Protein AF-A0A2E2L6F8-F1 (afdb_monomer)

Foldseek 3Di:
DQWFAAADPPDDADPVLVVVLCVVAVPDDLVVLVVVVSVVLVPDDDDVSTGRDVSVVSSVSSVVVSVPPDPPDDDDDPPVVCVVVVVVVVVVPPDDDDDDDDD

Radius of gyration: 17.61 Å; Cα contacts (8 Å, |Δi|>4): 54; chains: 1; bounding box: 45×36×60 Å

Sequence (103 aa):
PARGTRLPDNWQPDRHVIDAMREEAPHIDLRREHRRFTDHWKAATGRTATKRDWNAAWRNWIRTAADRAPATNSHQPPSKLRQAAERAARARTAETNPQQELT

pLDDT: mean 70.87, std 22.15, range [29.28, 93.25]

Nearest PDB structures (foldseek):
  8fn4-assembly1_2  TM=2.766E-01  e=7.812E+00  Trypanosoma brucei

Structure (mmCIF, N/CA/C/O backbone):
data_AF-A0A2E2L6F8-F1
#
_entry.id   AF-A0A2E2L6F8-F1
#
loop_
_atom_site.group_PDB
_atom_site.id
_atom_site.type_symbol
_atom_site.label_atom_id
_atom_site.label_alt_id
_atom_site.label_comp_id
_atom_site.label_asym_id
_atom_site.label_entity_id
_atom_site.label_seq_id
_atom_site.pdbx_PDB_ins_code
_atom_site.Cartn_x
_atom_site.Cartn_y
_atom_site.Cartn_z
_atom_site.occupancy
_atom_site.B_iso_or_equiv
_atom_site.auth_seq_id
_atom_site.auth_comp_id
_atom_site.auth_asym_id
_atom_site.auth_atom_id
_atom_site.pdbx_PDB_model_num
ATOM 1 N N . PRO A 1 1 ? -21.478 9.768 4.304 1.00 50.12 1 PRO A N 1
A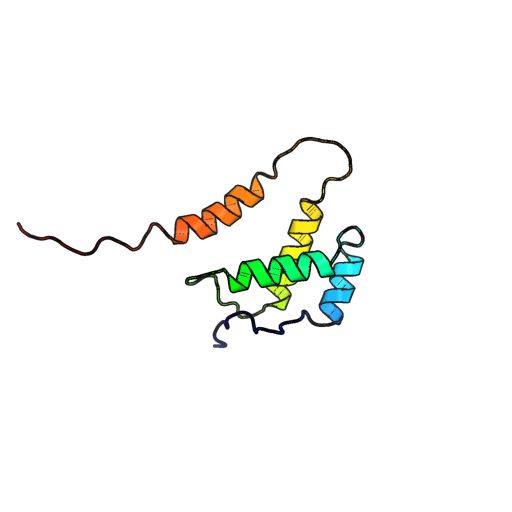TOM 2 C CA . PRO A 1 1 ? -20.007 9.725 4.084 1.00 50.12 1 PRO A CA 1
ATOM 3 C C . PRO A 1 1 ? -19.498 8.288 4.268 1.00 50.12 1 PRO A C 1
ATOM 5 O O . PRO A 1 1 ? -19.754 7.700 5.315 1.00 50.12 1 PRO A O 1
ATOM 8 N N . ALA A 1 2 ? -18.838 7.697 3.264 1.00 65.12 2 ALA A N 1
ATOM 9 C CA . ALA A 1 2 ? -18.326 6.329 3.380 1.00 65.12 2 ALA A CA 1
ATOM 10 C C . ALA A 1 2 ? -17.213 6.266 4.443 1.00 65.12 2 ALA A C 1
ATOM 12 O O . ALA A 1 2 ? -16.210 6.981 4.346 1.00 65.12 2 ALA A O 1
ATOM 13 N N . ARG A 1 3 ? -17.429 5.454 5.485 1.00 75.56 3 ARG A N 1
ATOM 14 C CA . ARG A 1 3 ? -16.469 5.235 6.574 1.00 75.56 3 ARG A CA 1
ATOM 15 C C . ARG A 1 3 ? -15.277 4.435 6.047 1.00 75.56 3 ARG A C 1
ATOM 17 O O . ARG A 1 3 ? -15.442 3.561 5.202 1.00 75.5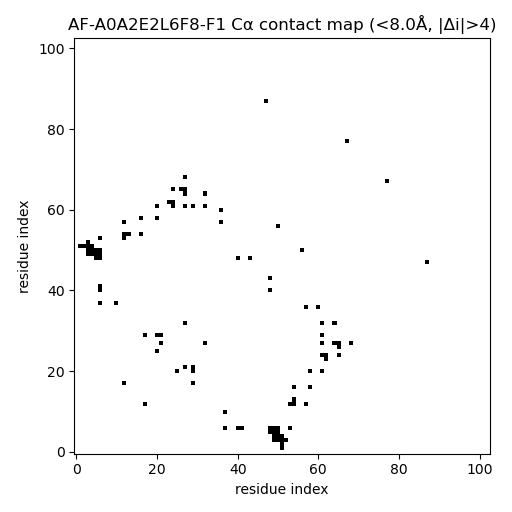6 3 ARG A O 1
ATOM 24 N N . GLY A 1 4 ? -14.078 4.745 6.535 1.00 81.56 4 GLY A N 1
ATOM 25 C CA . GLY A 1 4 ? -12.906 3.918 6.258 1.00 81.56 4 GLY A CA 1
ATOM 26 C C . GLY A 1 4 ? -13.053 2.552 6.924 1.00 81.56 4 GLY A C 1
ATOM 27 O O . GLY A 1 4 ? -13.539 2.466 8.051 1.00 81.56 4 GLY A O 1
ATOM 28 N N . THR A 1 5 ? -12.619 1.499 6.245 1.00 85.62 5 THR A N 1
ATOM 29 C CA . THR A 1 5 ? -12.633 0.123 6.751 1.00 85.62 5 THR A CA 1
ATOM 30 C C . THR A 1 5 ? -11.212 -0.353 7.010 1.00 85.62 5 THR A C 1
ATOM 32 O O . THR A 1 5 ? -10.259 0.174 6.430 1.00 85.62 5 THR A O 1
ATOM 35 N N . ARG A 1 6 ? -11.047 -1.338 7.902 1.00 87.94 6 ARG A N 1
ATOM 36 C CA . ARG A 1 6 ? -9.790 -2.096 7.982 1.00 87.94 6 ARG A CA 1
ATOM 37 C C . ARG A 1 6 ? -9.596 -2.918 6.712 1.00 87.94 6 ARG A C 1
ATOM 39 O O . ARG A 1 6 ? -10.551 -3.132 5.967 1.00 87.94 6 ARG A O 1
ATOM 46 N N . LEU A 1 7 ? -8.363 -3.357 6.481 1.00 86.19 7 LEU A N 1
ATOM 47 C CA . LEU A 1 7 ? -8.047 -4.221 5.355 1.00 86.19 7 LEU A CA 1
ATOM 48 C C . LEU A 1 7 ? -8.760 -5.574 5.547 1.00 86.19 7 LEU A C 1
ATOM 50 O O . LEU A 1 7 ? -8.540 -6.209 6.579 1.00 86.19 7 LEU A O 1
ATOM 54 N N . PRO A 1 8 ? -9.608 -6.015 4.601 1.00 85.81 8 PRO A N 1
ATOM 55 C CA . PRO A 1 8 ? -10.200 -7.352 4.645 1.00 85.81 8 PRO A CA 1
ATOM 56 C C . PRO A 1 8 ? -9.135 -8.459 4.606 1.00 85.81 8 PRO A C 1
ATOM 58 O O . PRO A 1 8 ? -8.117 -8.310 3.930 1.00 85.81 8 PRO A O 1
ATOM 61 N N . ASP A 1 9 ? -9.386 -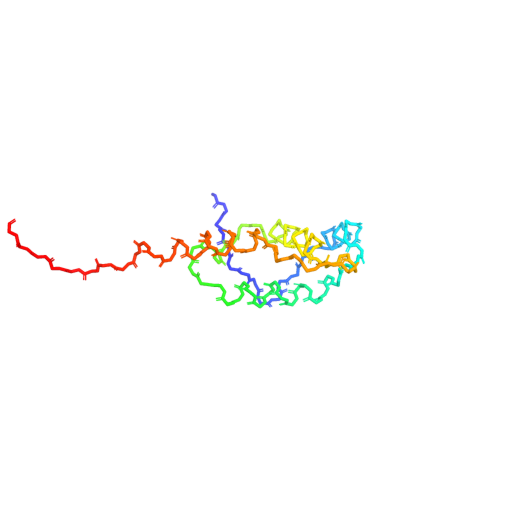9.599 5.259 1.00 80.69 9 ASP A N 1
ATOM 62 C CA . ASP A 1 9 ? -8.414 -10.703 5.361 1.00 80.69 9 ASP A CA 1
ATOM 63 C C . ASP A 1 9 ? -7.928 -11.247 4.013 1.00 80.69 9 ASP A C 1
ATOM 65 O O . ASP A 1 9 ? -6.760 -11.621 3.894 1.00 80.69 9 ASP A O 1
ATOM 69 N N . ASN A 1 10 ? -8.807 -11.218 3.008 1.00 87.19 10 ASN A N 1
ATOM 70 C CA . ASN A 1 10 ? -8.572 -11.694 1.643 1.00 87.19 10 ASN A CA 1
ATOM 71 C C . ASN A 1 10 ? -8.575 -10.549 0.624 1.00 87.19 10 ASN A C 1
ATOM 73 O O . ASN A 1 10 ? -8.966 -10.730 -0.532 1.00 87.19 10 ASN A O 1
ATOM 77 N N . TRP A 1 11 ? -8.203 -9.344 1.061 1.00 88.62 11 TRP A N 1
ATOM 78 C CA . TRP A 1 11 ? -8.198 -8.190 0.178 1.00 88.62 11 TRP A CA 1
ATOM 79 C C . TRP A 1 11 ? -7.192 -8.359 -0.960 1.00 88.62 11 TRP A C 1
ATOM 81 O O . TRP A 1 11 ? -6.013 -8.660 -0.750 1.00 88.62 11 TRP A O 1
ATOM 91 N N . GLN A 1 12 ? -7.666 -8.103 -2.173 1.00 89.19 12 GLN A N 1
ATOM 92 C CA . GLN A 1 12 ? -6.855 -8.059 -3.377 1.00 89.19 12 GLN A CA 1
ATOM 93 C C . GLN A 1 12 ? -7.115 -6.734 -4.095 1.00 89.19 12 GLN A C 1
ATOM 95 O O . GLN A 1 12 ? -8.265 -6.287 -4.127 1.00 89.19 12 GLN A O 1
ATOM 100 N N . PRO A 1 13 ? -6.073 -6.102 -4.658 1.00 87.94 13 PRO A N 1
ATOM 101 C CA . PRO A 1 13 ? -6.271 -4.975 -5.551 1.00 87.94 13 PRO A CA 1
ATOM 102 C C . PRO A 1 13 ? -7.054 -5.425 -6.782 1.00 87.94 13 PRO A C 1
ATOM 104 O O . PRO A 1 13 ? -6.901 -6.557 -7.249 1.00 87.94 13 PRO A O 1
ATOM 107 N N . ASP A 1 14 ? -7.873 -4.529 -7.323 1.00 92.25 14 ASP A N 1
ATOM 108 C CA . ASP A 1 14 ? -8.623 -4.838 -8.535 1.00 92.25 14 ASP A CA 1
ATOM 109 C C . ASP A 1 14 ? -7.686 -5.155 -9.701 1.00 92.25 14 ASP A C 1
ATOM 111 O O . ASP A 1 14 ? -6.587 -4.606 -9.816 1.00 92.25 14 ASP A O 1
ATOM 115 N N . ARG A 1 15 ? -8.157 -5.998 -10.624 1.00 91.00 15 ARG A N 1
ATOM 116 C CA . ARG A 1 15 ? -7.361 -6.438 -11.775 1.00 91.00 15 ARG A CA 1
ATOM 117 C C . ARG A 1 15 ? -6.795 -5.266 -12.583 1.00 91.00 15 ARG A C 1
ATOM 119 O O . ARG A 1 15 ? -5.602 -5.243 -12.845 1.00 91.00 15 ARG A O 1
ATOM 126 N N . HIS A 1 16 ? -7.611 -4.247 -12.857 1.00 93.25 16 HIS A N 1
ATOM 127 C CA . HIS A 1 16 ? -7.173 -3.040 -13.568 1.00 93.25 16 HIS A CA 1
ATOM 128 C C . HIS A 1 16 ? -6.077 -2.259 -12.820 1.00 93.25 16 HIS A C 1
ATOM 130 O O . HIS A 1 16 ? -5.227 -1.633 -13.442 1.00 93.25 16 HIS A O 1
ATOM 136 N N . VAL A 1 17 ? -6.073 -2.300 -11.483 1.00 92.06 17 VAL A N 1
ATOM 137 C CA . VAL A 1 17 ? -5.027 -1.672 -10.667 1.00 92.06 17 VAL A CA 1
ATOM 138 C C . VAL A 1 17 ? -3.740 -2.481 -10.746 1.00 92.06 17 VAL A C 1
ATOM 140 O O . VAL A 1 17 ? -2.665 -1.898 -10.822 1.00 92.06 17 VAL A O 1
ATOM 143 N N . ILE A 1 18 ? -3.838 -3.811 -10.721 1.00 91.06 18 ILE A N 1
ATOM 144 C CA . ILE A 1 18 ? -2.682 -4.699 -10.878 1.00 91.06 18 ILE A CA 1
ATOM 145 C C . ILE A 1 18 ? -2.039 -4.490 -12.248 1.00 91.06 18 ILE A C 1
ATOM 147 O O . ILE A 1 18 ? -0.827 -4.301 -12.298 1.00 91.06 18 ILE A O 1
ATOM 151 N N . ASP A 1 19 ? -2.832 -4.495 -13.323 1.00 93.06 19 ASP A N 1
ATOM 152 C CA . ASP A 1 19 ? -2.348 -4.255 -14.687 1.00 93.06 19 ASP A CA 1
ATOM 153 C C . ASP A 1 19 ? -1.655 -2.888 -14.789 1.00 93.06 19 ASP A C 1
ATOM 155 O O . ASP A 1 19 ? -0.473 -2.837 -15.122 1.00 93.06 19 ASP A O 1
ATOM 159 N N . ALA A 1 20 ? -2.304 -1.811 -14.330 1.00 93.06 20 ALA A N 1
ATOM 160 C CA . ALA A 1 20 ? -1.702 -0.476 -14.339 1.00 93.06 20 ALA A CA 1
ATOM 161 C C . ALA A 1 20 ? -0.387 -0.402 -13.537 1.00 93.06 20 ALA A C 1
ATOM 163 O O . ALA A 1 20 ? 0.578 0.224 -13.963 1.00 93.06 20 ALA A O 1
ATOM 164 N N . MET A 1 21 ? -0.312 -1.050 -12.368 1.00 91.38 21 MET A N 1
ATOM 165 C CA . MET A 1 21 ? 0.920 -1.081 -11.567 1.00 91.38 21 MET A CA 1
ATOM 166 C C . MET A 1 21 ? 2.020 -1.931 -12.201 1.00 91.38 21 MET A C 1
ATOM 168 O O . MET A 1 21 ? 3.197 -1.668 -11.970 1.00 91.38 21 MET A O 1
ATOM 172 N N . ARG A 1 22 ? 1.655 -2.943 -12.989 1.00 91.19 22 ARG A N 1
ATOM 173 C CA . ARG A 1 22 ? 2.609 -3.772 -13.725 1.00 91.19 22 ARG A CA 1
ATOM 174 C C . ARG A 1 22 ? 3.206 -3.016 -14.907 1.00 91.19 22 ARG A C 1
ATOM 176 O O . ARG A 1 22 ? 4.384 -3.202 -15.191 1.00 91.19 22 ARG A O 1
ATOM 183 N N . GLU A 1 23 ? 2.412 -2.166 -15.552 1.00 91.44 23 GLU A N 1
ATOM 184 C CA . GLU A 1 23 ? 2.869 -1.245 -16.595 1.00 91.44 23 GLU A CA 1
ATOM 185 C C . GLU A 1 23 ? 3.737 -0.116 -16.017 1.00 91.44 23 GLU A C 1
ATOM 187 O O . GLU A 1 23 ? 4.798 0.178 -16.560 1.00 91.44 23 GLU A O 1
ATOM 192 N N . GLU A 1 24 ? 3.333 0.482 -14.889 1.00 89.06 24 GLU A N 1
ATOM 193 C CA . GLU A 1 24 ? 4.086 1.566 -14.236 1.00 89.06 24 GLU A CA 1
ATOM 194 C C . GLU A 1 24 ? 5.401 1.084 -13.587 1.00 89.06 24 GLU A C 1
ATOM 196 O O . GLU A 1 24 ? 6.383 1.826 -13.557 1.00 89.06 24 GLU A O 1
ATOM 201 N N . ALA A 1 25 ? 5.430 -0.131 -13.028 1.00 87.06 25 ALA A N 1
ATOM 202 C CA . ALA A 1 25 ? 6.561 -0.657 -12.257 1.00 87.06 25 ALA A CA 1
ATOM 203 C C . ALA A 1 25 ? 6.881 -2.127 -12.607 1.00 87.06 25 ALA A C 1
ATOM 205 O O . ALA A 1 25 ? 6.757 -3.012 -11.752 1.00 87.06 25 ALA A O 1
ATOM 206 N N . PRO A 1 26 ? 7.333 -2.415 -13.843 1.00 88.25 26 PRO A N 1
ATOM 207 C CA . PRO A 1 26 ? 7.599 -3.782 -14.302 1.00 88.25 26 PRO A CA 1
ATOM 208 C C . PRO A 1 26 ? 8.770 -4.460 -13.573 1.00 88.25 26 PRO A C 1
ATOM 210 O O . PRO A 1 26 ? 8.873 -5.685 -13.562 1.00 88.25 26 PRO A O 1
ATOM 213 N N . HIS A 1 27 ? 9.653 -3.678 -12.948 1.00 84.88 27 HIS A N 1
ATOM 214 C CA . HIS A 1 27 ? 10.813 -4.149 -12.187 1.00 84.88 27 HIS A CA 1
ATOM 215 C C . HIS A 1 27 ? 10.485 -4.584 -10.752 1.00 84.88 27 HIS A C 1
ATOM 217 O O . HIS A 1 27 ? 11.368 -5.075 -10.049 1.00 84.88 27 HIS A O 1
ATOM 223 N N . ILE A 1 28 ? 9.241 -4.407 -10.296 1.00 84.38 28 ILE A N 1
ATOM 224 C CA . ILE A 1 28 ? 8.818 -4.739 -8.933 1.00 84.38 28 ILE A CA 1
ATOM 225 C C . ILE A 1 28 ? 7.941 -5.987 -8.934 1.00 84.38 28 ILE A C 1
ATOM 227 O O . ILE A 1 28 ? 6.966 -6.098 -9.674 1.00 84.38 28 ILE A O 1
ATOM 231 N N . ASP A 1 29 ? 8.236 -6.918 -8.028 1.00 89.81 29 ASP A N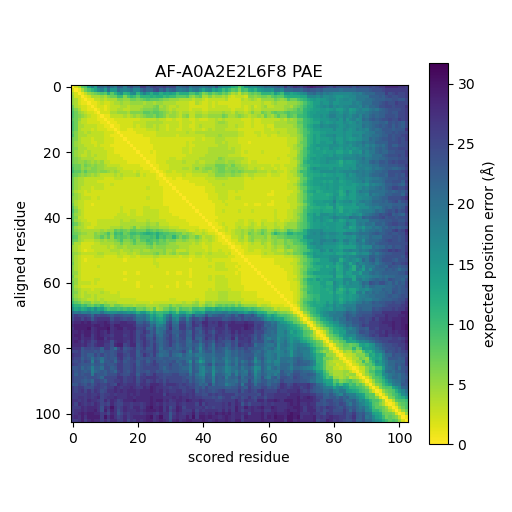 1
ATOM 232 C CA . ASP A 1 29 ? 7.366 -8.065 -7.785 1.00 89.81 29 ASP A CA 1
ATOM 233 C C . ASP A 1 29 ? 6.112 -7.634 -7.006 1.00 89.81 29 ASP A C 1
ATOM 235 O O . ASP A 1 29 ? 6.100 -7.577 -5.770 1.00 89.81 29 ASP A O 1
ATOM 239 N N . LEU A 1 30 ? 5.031 -7.365 -7.745 1.00 89.25 30 LEU A N 1
ATOM 240 C CA . LEU A 1 30 ? 3.731 -6.981 -7.189 1.00 89.25 30 LEU A CA 1
ATOM 241 C C . LEU A 1 30 ? 3.174 -8.011 -6.197 1.00 89.25 30 LEU A C 1
ATOM 243 O O . LEU A 1 30 ? 2.493 -7.625 -5.248 1.00 89.25 30 LEU A O 1
ATOM 247 N N . ARG A 1 31 ? 3.454 -9.314 -6.364 1.00 90.38 31 ARG A N 1
ATOM 248 C CA . ARG A 1 31 ? 2.937 -10.353 -5.454 1.00 90.38 31 ARG A CA 1
ATOM 249 C C . ARG A 1 31 ? 3.661 -10.306 -4.120 1.00 90.38 31 ARG A C 1
ATOM 251 O O . ARG A 1 31 ? 3.030 -10.379 -3.064 1.00 90.38 31 ARG A O 1
ATOM 258 N N . ARG A 1 32 ? 4.987 -10.173 -4.155 1.00 90.38 32 ARG A N 1
ATOM 259 C CA . ARG A 1 32 ? 5.795 -9.999 -2.943 1.00 90.38 32 ARG A CA 1
ATOM 260 C C . ARG A 1 32 ? 5.400 -8.731 -2.201 1.00 90.38 32 ARG A C 1
ATOM 262 O O . ARG A 1 32 ? 5.278 -8.735 -0.976 1.00 90.38 32 ARG A O 1
ATOM 269 N N . GLU A 1 33 ? 5.166 -7.668 -2.949 1.00 88.69 33 GLU A N 1
ATOM 270 C CA . GLU A 1 33 ? 4.820 -6.378 -2.386 1.00 88.69 33 GLU A CA 1
ATOM 271 C C . GLU A 1 33 ? 3.383 -6.360 -1.832 1.00 88.69 33 GLU A C 1
ATOM 273 O O . GLU A 1 33 ? 3.128 -5.729 -0.808 1.00 88.69 33 GLU A O 1
ATOM 278 N N . HIS A 1 34 ? 2.474 -7.166 -2.396 1.00 90.56 34 HIS A N 1
ATOM 279 C CA . HIS A 1 34 ? 1.108 -7.354 -1.890 1.00 90.56 34 HIS A CA 1
ATOM 280 C C . HIS A 1 34 ? 1.099 -8.059 -0.535 1.00 90.56 34 HIS A C 1
ATOM 282 O O . HIS A 1 34 ? 0.383 -7.637 0.377 1.00 90.56 34 HIS A O 1
ATOM 288 N N . ARG A 1 35 ? 1.959 -9.069 -0.356 1.00 89.81 35 ARG A N 1
ATOM 289 C CA . ARG A 1 35 ? 2.148 -9.731 0.945 1.00 89.81 35 ARG A CA 1
ATOM 290 C C . ARG A 1 35 ? 2.628 -8.746 2.008 1.00 89.81 35 ARG A C 1
ATOM 292 O O . ARG A 1 35 ? 2.046 -8.690 3.085 1.00 89.81 35 ARG A O 1
ATOM 299 N N . ARG A 1 36 ? 3.639 -7.933 1.685 1.00 86.56 36 ARG A N 1
ATOM 300 C CA . ARG A 1 36 ? 4.180 -6.900 2.589 1.00 86.56 36 ARG A CA 1
ATOM 301 C C . ARG A 1 36 ? 3.151 -5.835 2.940 1.00 86.56 36 ARG A C 1
ATOM 303 O O . ARG A 1 36 ? 3.051 -5.439 4.095 1.00 86.56 36 ARG A O 1
ATOM 310 N N . PHE A 1 37 ? 2.377 -5.391 1.955 1.00 88.31 37 PHE A N 1
ATOM 311 C CA . PHE A 1 37 ? 1.293 -4.443 2.170 1.00 88.31 37 PHE A CA 1
ATOM 312 C C . PHE A 1 37 ? 0.231 -5.018 3.108 1.00 88.31 37 PHE A C 1
ATOM 314 O O . PHE A 1 37 ? -0.164 -4.358 4.068 1.00 88.31 37 PHE A O 1
ATOM 321 N N . THR A 1 38 ? -0.198 -6.256 2.862 1.00 88.88 38 THR A N 1
ATOM 322 C CA . THR A 1 38 ? -1.205 -6.932 3.686 1.00 88.88 38 THR A CA 1
ATOM 323 C C . THR A 1 38 ? -0.722 -7.090 5.125 1.00 88.88 38 THR A C 1
ATOM 325 O O . THR A 1 38 ? -1.443 -6.720 6.046 1.00 88.88 38 THR A O 1
ATOM 328 N N . ASP A 1 39 ? 0.509 -7.562 5.319 1.00 86.69 39 ASP A N 1
ATOM 329 C CA . ASP A 1 39 ? 1.129 -7.712 6.638 1.00 86.69 39 ASP A CA 1
ATOM 330 C C . ASP A 1 39 ? 1.214 -6.374 7.393 1.00 86.69 39 ASP A C 1
ATOM 332 O O . ASP A 1 39 ? 0.692 -6.243 8.502 1.00 86.69 39 ASP A O 1
ATOM 336 N N . HIS A 1 40 ? 1.739 -5.333 6.736 1.00 83.75 40 HIS A N 1
ATOM 337 C CA . HIS A 1 40 ? 1.854 -3.991 7.307 1.00 83.75 40 HIS A CA 1
ATOM 338 C C . HIS A 1 40 ? 0.503 -3.445 7.789 1.00 83.75 40 HIS A C 1
ATOM 340 O O . HIS A 1 40 ? 0.406 -2.888 8.882 1.00 83.75 40 HIS A O 1
ATOM 346 N N . TRP A 1 41 ? -0.556 -3.587 6.987 1.00 86.44 41 TRP A N 1
ATOM 347 C CA . TRP A 1 41 ? -1.873 -3.053 7.343 1.00 86.44 41 TRP A CA 1
ATOM 348 C C . TRP A 1 41 ? -2.663 -3.941 8.305 1.00 86.44 41 TRP A C 1
ATOM 350 O O . TRP A 1 41 ? -3.485 -3.402 9.046 1.00 86.44 41 TRP A O 1
ATOM 360 N N . LYS A 1 42 ? -2.391 -5.251 8.357 1.00 85.62 42 LYS A N 1
ATOM 361 C CA . LYS A 1 42 ? -2.907 -6.133 9.416 1.00 85.62 42 LYS A CA 1
ATOM 362 C C . LYS A 1 42 ? -2.266 -5.810 10.768 1.00 85.62 42 LYS A C 1
ATOM 364 O O . LYS A 1 42 ? -2.970 -5.765 11.772 1.00 85.62 42 LYS A O 1
ATOM 369 N N . ALA A 1 43 ? -0.968 -5.505 10.788 1.00 81.56 43 ALA A N 1
ATOM 370 C CA . ALA A 1 43 ? -0.254 -5.072 11.991 1.00 81.56 43 ALA A CA 1
ATOM 371 C C . ALA A 1 43 ? -0.542 -3.605 12.382 1.00 81.56 43 ALA A C 1
ATOM 373 O O . ALA A 1 43 ? -0.272 -3.187 13.512 1.00 81.56 43 ALA A O 1
ATOM 374 N N . ALA A 1 44 ? -1.085 -2.794 11.468 1.00 81.31 44 ALA A N 1
ATOM 375 C CA . ALA A 1 44 ? -1.367 -1.388 11.723 1.00 81.31 44 ALA A CA 1
ATOM 376 C C . ALA A 1 44 ? -2.508 -1.205 12.739 1.00 81.31 44 ALA A C 1
ATOM 378 O O . ALA A 1 44 ? -3.637 -1.665 12.565 1.00 81.31 44 ALA A O 1
ATOM 379 N N . THR A 1 45 ? -2.238 -0.417 13.777 1.00 79.12 45 THR A N 1
ATOM 380 C CA . THR A 1 45 ? -3.210 -0.040 14.811 1.00 79.12 45 THR A CA 1
ATOM 381 C C . THR A 1 45 ? -3.418 1.475 14.854 1.00 79.12 45 THR A C 1
ATOM 383 O O . THR A 1 45 ? -2.550 2.253 14.441 1.00 79.12 45 THR A O 1
ATOM 386 N N . GLY A 1 46 ? -4.584 1.900 15.351 1.00 79.94 46 GLY A N 1
ATOM 387 C CA . GLY A 1 46 ? -4.966 3.310 15.475 1.00 79.94 46 GLY A CA 1
ATOM 388 C C . GLY A 1 46 ? -5.694 3.888 14.255 1.00 79.94 46 GLY A C 1
ATOM 389 O O . GLY A 1 46 ? -6.166 3.166 13.375 1.00 79.94 46 GLY A O 1
ATOM 390 N N . ARG A 1 47 ? -5.793 5.222 14.214 1.00 74.81 47 ARG A N 1
ATOM 391 C CA . ARG A 1 47 ? -6.617 5.993 13.259 1.00 74.81 47 ARG A CA 1
ATOM 392 C C . ARG A 1 47 ? -6.194 5.845 11.792 1.00 74.81 47 ARG A C 1
ATOM 394 O O . ARG A 1 47 ? -6.990 6.078 10.889 1.00 74.81 47 ARG A O 1
ATOM 401 N N . THR A 1 48 ? -4.946 5.457 11.535 1.00 75.69 48 THR A N 1
ATOM 402 C CA . THR A 1 48 ? -4.398 5.304 10.178 1.00 75.69 48 THR A CA 1
ATOM 403 C C . THR A 1 48 ? -4.693 3.945 9.550 1.00 75.69 48 THR A C 1
ATOM 405 O O . THR A 1 48 ? -4.578 3.826 8.331 1.00 75.69 48 THR A O 1
ATOM 408 N N . ALA A 1 49 ? -5.092 2.956 10.354 1.00 82.12 49 ALA A N 1
ATOM 409 C CA . ALA A 1 49 ? -5.275 1.564 9.949 1.00 82.12 49 ALA A CA 1
ATOM 410 C C . ALA A 1 49 ? -6.616 1.279 9.249 1.00 82.12 49 ALA A C 1
ATOM 412 O O . ALA A 1 49 ? -6.884 0.151 8.838 1.00 82.12 49 ALA A O 1
ATOM 413 N N . THR A 1 50 ? -7.456 2.302 9.100 1.00 86.50 50 THR A N 1
ATOM 414 C CA . THR A 1 50 ? -8.657 2.254 8.268 1.00 86.50 50 THR A CA 1
ATOM 415 C C . THR A 1 50 ? -8.485 3.143 7.045 1.00 86.50 50 THR A C 1
ATOM 417 O O . THR A 1 50 ? -8.088 4.305 7.177 1.00 86.50 50 THR A O 1
ATOM 420 N N . LYS A 1 51 ? -8.828 2.636 5.861 1.00 83.81 51 LYS A N 1
ATOM 421 C CA . LYS A 1 51 ? -8.816 3.394 4.604 1.00 83.81 51 LYS A CA 1
ATOM 422 C C . LYS A 1 51 ? -10.178 3.311 3.935 1.00 83.81 51 LYS A C 1
ATOM 424 O O . LYS A 1 51 ? -10.901 2.336 4.088 1.00 83.81 51 LYS A O 1
ATOM 429 N N . ARG A 1 52 ? -10.539 4.371 3.212 1.00 87.94 52 ARG A N 1
ATOM 430 C CA . ARG A 1 52 ? -11.756 4.397 2.386 1.00 87.94 52 ARG A CA 1
ATOM 431 C C . ARG A 1 52 ? -11.533 3.729 1.031 1.00 87.94 52 ARG A C 1
ATOM 433 O O . ARG A 1 52 ? -12.450 3.134 0.490 1.00 87.94 52 ARG A O 1
ATOM 440 N N . ASP A 1 53 ? -10.317 3.850 0.506 1.00 87.31 53 ASP A N 1
ATOM 441 C CA . ASP A 1 53 ? -9.912 3.302 -0.782 1.00 87.31 53 ASP A CA 1
ATOM 442 C C . ASP A 1 53 ? -8.565 2.588 -0.616 1.00 87.31 53 ASP A C 1
ATOM 444 O O . 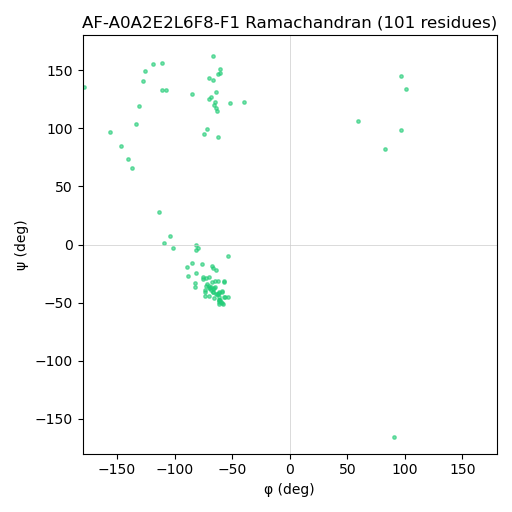ASP A 1 53 ? -7.507 3.213 -0.475 1.00 87.31 53 ASP A O 1
ATOM 448 N N . TRP A 1 54 ? -8.630 1.259 -0.576 1.00 88.00 54 TRP A N 1
ATOM 449 C CA . TRP A 1 54 ? -7.458 0.398 -0.464 1.00 88.00 54 TRP A CA 1
ATOM 450 C C . TRP A 1 54 ? -6.682 0.294 -1.788 1.00 88.00 54 TRP A C 1
ATOM 452 O O . TRP A 1 54 ? -5.457 0.184 -1.757 1.00 88.00 54 TRP A O 1
ATOM 462 N N . ASN A 1 55 ? -7.346 0.453 -2.940 1.00 90.38 55 ASN A N 1
ATOM 463 C CA . ASN A 1 55 ? -6.701 0.481 -4.257 1.00 90.38 55 ASN A CA 1
ATOM 464 C C . ASN A 1 55 ? -5.811 1.721 -4.423 1.00 90.38 55 ASN A C 1
ATOM 466 O O . ASN A 1 55 ? -4.698 1.637 -4.941 1.00 90.38 55 ASN A O 1
ATOM 470 N N . ALA A 1 56 ? -6.262 2.889 -3.963 1.00 88.00 56 ALA A N 1
ATOM 471 C CA . ALA A 1 56 ? -5.455 4.107 -3.943 1.00 88.00 56 ALA A CA 1
ATOM 472 C C . ALA A 1 56 ? -4.231 3.966 -3.023 1.00 88.00 56 ALA A C 1
ATOM 474 O O . ALA A 1 56 ? -3.125 4.357 -3.403 1.00 88.00 56 ALA A O 1
ATOM 475 N N . ALA A 1 57 ? -4.410 3.363 -1.841 1.00 88.69 57 ALA A N 1
ATOM 476 C CA . ALA A 1 57 ? -3.307 3.082 -0.924 1.00 88.69 57 ALA A CA 1
ATOM 477 C C . ALA A 1 57 ? -2.275 2.127 -1.548 1.00 88.69 57 ALA A C 1
ATOM 479 O O . ALA A 1 57 ? -1.073 2.355 -1.412 1.00 88.69 57 ALA A O 1
ATOM 480 N N . TRP A 1 58 ? -2.739 1.107 -2.270 1.00 89.25 58 TRP A N 1
ATOM 481 C CA . TRP A 1 58 ? -1.894 0.151 -2.978 1.00 89.25 58 TRP A CA 1
ATOM 482 C C . TRP A 1 58 ? -1.104 0.778 -4.131 1.00 89.25 58 TRP A C 1
ATOM 484 O O . TRP A 1 58 ? 0.109 0.598 -4.199 1.00 89.25 58 TRP A O 1
ATOM 494 N N . ARG A 1 59 ? -1.735 1.600 -4.981 1.00 90.25 59 ARG A N 1
ATOM 495 C CA . ARG A 1 59 ? -1.021 2.322 -6.053 1.00 90.25 59 ARG A CA 1
ATOM 496 C C . ARG A 1 59 ? 0.107 3.192 -5.505 1.00 90.25 59 ARG A C 1
ATOM 498 O O . ARG A 1 59 ? 1.228 3.170 -6.003 1.00 90.25 59 ARG A O 1
ATOM 505 N N . ASN A 1 60 ? -0.172 3.937 -4.434 1.00 89.75 60 ASN A N 1
ATOM 506 C CA . ASN A 1 60 ? 0.846 4.75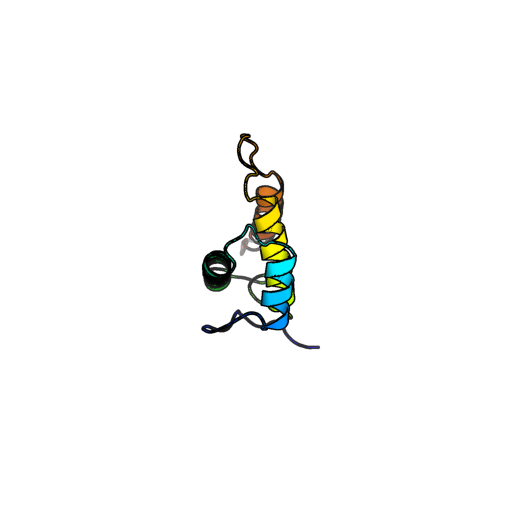8 -3.780 1.00 89.75 60 ASN A CA 1
ATOM 507 C C . ASN A 1 60 ? 1.969 3.909 -3.155 1.00 89.75 60 ASN A C 1
ATOM 509 O O . ASN A 1 60 ? 3.134 4.314 -3.179 1.00 89.75 60 ASN A O 1
ATOM 513 N N . TRP A 1 61 ? 1.628 2.739 -2.605 1.00 90.62 61 TRP A N 1
ATOM 514 C CA . TRP A 1 61 ? 2.602 1.789 -2.075 1.00 90.62 61 TRP A CA 1
ATOM 515 C C . TRP A 1 61 ? 3.552 1.299 -3.169 1.00 90.62 61 TRP A C 1
ATOM 517 O O . TRP A 1 61 ? 4.763 1.416 -2.998 1.00 90.62 61 TRP A O 1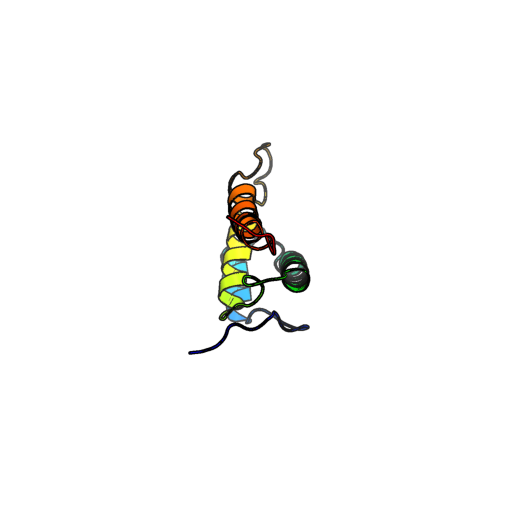
ATOM 527 N N . ILE A 1 62 ? 3.025 0.832 -4.306 1.00 89.94 62 ILE A N 1
ATOM 528 C CA . ILE A 1 62 ? 3.848 0.336 -5.416 1.00 89.94 62 ILE A CA 1
ATOM 529 C C . ILE A 1 62 ? 4.754 1.424 -5.984 1.00 89.94 62 ILE A C 1
ATOM 531 O O . ILE A 1 62 ? 5.944 1.177 -6.128 1.00 89.94 62 ILE A O 1
ATOM 535 N N . ARG A 1 63 ? 4.258 2.644 -6.213 1.00 88.25 63 ARG A N 1
ATOM 536 C CA . ARG A 1 63 ? 5.103 3.759 -6.690 1.00 88.25 63 ARG A CA 1
ATOM 537 C C . ARG A 1 63 ? 6.259 4.063 -5.742 1.00 88.25 63 ARG A C 1
ATOM 539 O O . ARG A 1 63 ? 7.382 4.290 -6.173 1.00 88.25 63 ARG A O 1
ATOM 546 N N . THR A 1 64 ? 5.996 4.011 -4.438 1.00 83.88 64 THR A N 1
ATOM 547 C CA . THR A 1 64 ? 7.033 4.204 -3.418 1.00 83.88 64 THR A CA 1
ATOM 548 C C . THR A 1 64 ? 8.008 3.023 -3.369 1.00 83.88 64 THR A C 1
ATOM 550 O O . THR A 1 64 ? 9.199 3.219 -3.150 1.00 83.88 64 THR A O 1
ATOM 553 N N . ALA A 1 65 ? 7.529 1.790 -3.549 1.00 84.88 65 ALA A N 1
ATOM 554 C CA . ALA A 1 65 ? 8.381 0.607 -3.624 1.00 84.88 65 ALA A CA 1
ATOM 555 C C . ALA A 1 65 ? 9.265 0.632 -4.882 1.00 84.88 65 ALA A C 1
ATOM 557 O O . ALA A 1 65 ? 10.443 0.298 -4.798 1.00 84.88 65 ALA A O 1
ATOM 558 N N . ALA A 1 66 ? 8.718 1.099 -6.006 1.00 86.44 66 ALA A N 1
ATOM 559 C CA . ALA A 1 66 ? 9.418 1.292 -7.268 1.00 86.44 66 ALA A CA 1
ATOM 560 C C . ALA A 1 66 ? 10.528 2.346 -7.173 1.00 86.44 66 ALA A C 1
ATOM 562 O O . ALA A 1 66 ? 11.622 2.092 -7.665 1.00 86.44 66 ALA A O 1
ATOM 563 N N . ASP A 1 67 ? 10.269 3.469 -6.492 1.00 83.19 67 ASP A N 1
ATOM 564 C CA . ASP A 1 67 ? 11.249 4.535 -6.204 1.00 83.19 67 ASP A CA 1
ATOM 565 C C . ASP A 1 67 ? 12.388 4.060 -5.284 1.00 83.19 67 ASP A C 1
ATOM 567 O O . ASP A 1 67 ? 13.522 4.516 -5.390 1.00 83.19 67 ASP A O 1
ATOM 571 N N . ARG A 1 68 ? 12.099 3.119 -4.374 1.00 72.88 68 ARG A N 1
ATOM 572 C CA . ARG A 1 68 ? 13.079 2.579 -3.415 1.00 72.88 68 ARG A CA 1
ATOM 573 C C . ARG A 1 68 ? 13.862 1.381 -3.921 1.00 72.88 68 ARG A C 1
ATOM 575 O O . ARG A 1 68 ? 14.871 1.041 -3.305 1.00 72.88 68 ARG A O 1
ATOM 582 N N . ALA A 1 69 ? 13.370 0.683 -4.941 1.00 67.44 69 ALA A N 1
ATOM 583 C CA . ALA A 1 69 ? 14.095 -0.440 -5.506 1.00 67.44 69 ALA A CA 1
ATOM 584 C C . ALA A 1 69 ? 15.396 0.108 -6.099 1.00 67.44 69 ALA A C 1
ATOM 586 O O . ALA A 1 69 ? 15.338 0.965 -6.981 1.00 67.44 69 ALA A O 1
ATOM 587 N N . PRO A 1 70 ? 16.564 -0.319 -5.593 1.00 57.28 70 PRO A N 1
ATOM 588 C CA . PRO A 1 70 ? 17.818 0.224 -6.069 1.00 57.28 70 PRO A CA 1
ATOM 589 C C . PRO A 1 70 ? 17.956 -0.142 -7.545 1.00 57.28 70 PRO A C 1
ATOM 591 O O . PRO A 1 70 ? 18.091 -1.320 -7.883 1.00 57.28 70 PRO A O 1
ATOM 594 N N . ALA A 1 71 ? 17.960 0.866 -8.423 1.00 55.00 71 ALA A N 1
ATOM 595 C CA . ALA A 1 71 ? 18.727 0.750 -9.652 1.00 55.00 71 ALA A CA 1
ATOM 596 C C . ALA A 1 71 ? 20.129 0.338 -9.201 1.00 55.00 71 ALA A C 1
ATOM 598 O O . ALA A 1 71 ? 20.702 0.956 -8.301 1.00 55.00 71 ALA A O 1
ATOM 599 N N . THR A 1 72 ? 20.595 -0.799 -9.698 1.00 48.75 72 THR A N 1
ATOM 600 C CA . THR A 1 72 ? 21.838 -1.439 -9.282 1.00 48.75 72 THR A CA 1
ATOM 601 C C . THR A 1 72 ? 22.932 -0.393 -9.052 1.00 48.75 72 THR A C 1
ATOM 603 O O . THR A 1 72 ? 23.269 0.345 -9.973 1.00 48.75 72 THR A O 1
ATOM 606 N N . ASN A 1 73 ? 23.483 -0.373 -7.834 1.00 45.66 73 ASN A N 1
ATOM 607 C CA . ASN A 1 73 ? 24.651 0.407 -7.417 1.00 45.66 73 ASN A CA 1
ATOM 608 C C . ASN A 1 73 ? 24.416 1.882 -7.016 1.00 45.66 73 ASN A C 1
ATOM 610 O O . ASN A 1 73 ? 24.728 2.790 -7.780 1.00 45.66 73 ASN A O 1
ATOM 614 N N . SER A 1 74 ? 23.982 2.127 -5.769 1.00 41.47 74 SER A N 1
ATOM 615 C CA . SER A 1 74 ? 24.586 3.120 -4.849 1.00 41.47 74 SER A CA 1
ATOM 616 C C . SER A 1 74 ? 23.873 3.144 -3.493 1.00 41.47 74 SER A C 1
ATOM 618 O O . SER A 1 74 ? 22.648 3.150 -3.403 1.00 41.47 74 SER A O 1
ATOM 620 N N . HIS A 1 75 ? 24.668 3.172 -2.426 1.00 43.44 75 HIS A N 1
ATOM 621 C CA . HIS A 1 75 ? 24.245 3.350 -1.041 1.00 43.44 75 HIS A CA 1
ATOM 622 C C . HIS A 1 75 ? 23.571 4.718 -0.834 1.00 43.44 75 HIS A C 1
ATOM 624 O O . HIS A 1 75 ? 24.245 5.692 -0.504 1.00 43.44 75 HIS A O 1
ATOM 630 N N . GLN A 1 76 ? 22.244 4.802 -0.950 1.00 44.25 76 GLN A N 1
ATOM 631 C CA . GLN A 1 76 ? 21.510 5.935 -0.387 1.00 44.25 76 GLN A CA 1
ATOM 632 C C . GLN A 1 76 ? 20.310 5.456 0.443 1.00 44.25 76 GLN A C 1
ATOM 634 O O . GLN A 1 76 ? 19.417 4.795 -0.090 1.00 44.25 76 GLN A O 1
ATOM 639 N N . PRO A 1 77 ? 20.249 5.761 1.753 1.00 37.97 77 PRO A N 1
ATOM 640 C CA . PRO A 1 77 ? 19.064 5.468 2.547 1.00 37.97 77 PRO A CA 1
ATOM 641 C C . PRO A 1 77 ? 17.927 6.405 2.102 1.00 37.97 77 PRO A C 1
ATOM 643 O O . PRO A 1 77 ? 18.114 7.626 2.124 1.00 37.97 77 PRO A O 1
ATOM 646 N N . PRO A 1 78 ? 16.737 5.905 1.711 1.00 42.78 78 PRO A N 1
ATOM 647 C CA . PRO A 1 78 ? 15.658 6.779 1.276 1.00 42.78 78 PRO A CA 1
ATOM 648 C C . PRO A 1 78 ? 15.076 7.529 2.482 1.00 42.78 78 PRO A C 1
ATOM 650 O O . PRO A 1 78 ? 14.213 7.042 3.219 1.00 42.78 78 PRO A O 1
ATOM 653 N N . SER A 1 79 ? 15.529 8.772 2.632 1.00 51.53 79 SER A N 1
ATOM 654 C CA . SER A 1 79 ? 15.145 9.795 3.617 1.00 51.53 79 SER A CA 1
ATOM 655 C C . SER A 1 79 ? 13.637 10.103 3.687 1.00 51.53 79 SER A C 1
ATOM 657 O O . SER A 1 79 ? 13.174 10.762 4.619 1.00 51.53 79 SER A O 1
ATOM 659 N N . LYS A 1 80 ? 12.831 9.591 2.749 1.00 44.12 80 LYS A N 1
ATOM 660 C CA . LYS A 1 80 ? 11.364 9.732 2.732 1.00 44.12 80 LYS A CA 1
ATOM 661 C C . LYS A 1 80 ? 10.626 8.634 3.512 1.00 44.12 80 LYS A C 1
ATOM 663 O O . LYS A 1 80 ? 9.532 8.887 4.015 1.00 44.12 80 LYS A O 1
ATOM 668 N N . LEU A 1 81 ? 11.204 7.431 3.656 1.00 44.06 81 LEU A N 1
ATOM 669 C CA . LEU A 1 81 ? 10.602 6.351 4.461 1.00 44.06 81 LEU A CA 1
ATOM 670 C C . LEU A 1 81 ? 10.612 6.707 5.951 1.00 44.06 81 LEU A C 1
ATOM 672 O O . LEU A 1 81 ? 9.624 6.459 6.640 1.00 44.06 81 LEU A O 1
ATOM 676 N N . ARG A 1 82 ? 11.677 7.383 6.401 1.00 43.44 82 ARG A N 1
ATOM 677 C CA . ARG A 1 82 ? 11.763 7.969 7.738 1.00 43.44 82 ARG A CA 1
ATOM 678 C C . ARG A 1 82 ? 10.653 9.000 7.950 1.00 43.44 82 ARG A C 1
ATOM 680 O O . ARG A 1 82 ? 9.873 8.822 8.863 1.00 43.44 82 ARG A O 1
ATOM 687 N N . GLN A 1 83 ? 10.444 9.950 7.034 1.00 40.66 83 GLN A N 1
ATOM 688 C CA . GLN A 1 83 ? 9.414 10.991 7.198 1.00 40.66 83 GLN A CA 1
ATOM 689 C C . GLN A 1 83 ? 7.969 10.463 7.185 1.00 40.66 83 GLN A C 1
ATOM 691 O O . GLN A 1 83 ? 7.130 10.951 7.937 1.00 40.66 83 GLN A O 1
ATOM 696 N N . ALA A 1 84 ? 7.641 9.463 6.361 1.00 39.41 84 ALA A N 1
ATOM 697 C CA . ALA A 1 84 ? 6.297 8.877 6.343 1.00 39.41 84 ALA A CA 1
ATOM 698 C C . ALA A 1 84 ? 6.029 7.993 7.577 1.00 39.41 84 ALA A C 1
ATOM 700 O O . ALA A 1 84 ? 4.939 8.051 8.151 1.00 39.41 84 ALA A O 1
ATOM 701 N N . ALA A 1 85 ? 7.036 7.231 8.016 1.00 41.75 85 ALA A N 1
ATOM 702 C CA . ALA A 1 85 ? 6.984 6.466 9.258 1.00 41.75 85 ALA A CA 1
ATOM 703 C C . ALA A 1 85 ? 6.993 7.387 10.493 1.00 41.75 85 ALA A C 1
ATOM 705 O O . ALA A 1 85 ? 6.237 7.149 11.423 1.00 41.75 85 ALA A O 1
ATOM 706 N N . GLU A 1 86 ? 7.738 8.497 10.471 1.00 38.72 86 GLU A N 1
ATOM 707 C CA . GLU A 1 86 ? 7.764 9.548 11.497 1.00 38.72 86 GLU A CA 1
ATOM 708 C C . GLU A 1 86 ? 6.442 10.316 11.543 1.00 38.72 86 GLU A C 1
ATOM 710 O O . GLU A 1 86 ? 6.012 10.695 12.623 1.00 38.72 86 GLU A O 1
ATOM 715 N N . ARG A 1 87 ? 5.731 10.500 10.423 1.00 42.81 87 ARG A N 1
ATOM 716 C CA . ARG A 1 87 ? 4.369 11.070 10.425 1.00 42.81 87 ARG A CA 1
ATOM 717 C C . ARG A 1 87 ? 3.328 10.101 10.985 1.00 42.81 87 ARG A C 1
ATOM 719 O O . ARG A 1 87 ? 2.395 10.542 11.649 1.00 42.81 87 ARG A O 1
ATOM 726 N N . ALA A 1 88 ? 3.491 8.798 10.757 1.00 40.44 88 ALA A N 1
ATOM 727 C CA . ALA A 1 88 ? 2.647 7.771 11.367 1.00 40.44 88 ALA A CA 1
ATOM 728 C C . ALA A 1 88 ? 2.989 7.526 12.854 1.00 40.44 88 ALA A C 1
ATOM 730 O O . ALA A 1 88 ? 2.093 7.208 13.633 1.00 40.44 88 ALA A O 1
ATOM 731 N N . ALA A 1 89 ? 4.250 7.730 13.254 1.00 35.84 89 ALA A N 1
ATOM 732 C CA . ALA A 1 89 ? 4.740 7.606 14.628 1.00 35.84 89 ALA A CA 1
ATOM 733 C C . ALA A 1 89 ? 4.486 8.868 15.478 1.00 35.84 89 ALA A C 1
ATOM 735 O O . ALA A 1 89 ? 4.096 8.745 16.633 1.00 35.84 89 ALA A O 1
ATOM 736 N N . ARG A 1 90 ? 4.587 10.082 14.911 1.00 40.22 90 ARG A N 1
ATOM 737 C CA . ARG A 1 90 ? 4.232 11.353 15.586 1.00 40.22 90 ARG A CA 1
ATOM 738 C C . ARG A 1 90 ? 2.737 11.495 15.870 1.00 40.22 90 ARG A C 1
ATOM 740 O O . ARG A 1 90 ? 2.355 12.287 16.719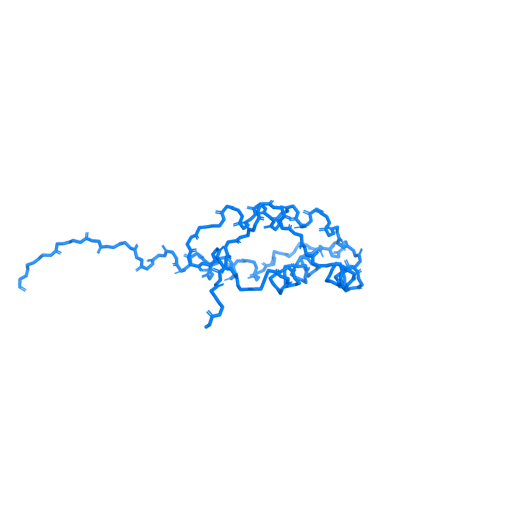 1.00 40.22 90 ARG A O 1
ATOM 747 N N . ALA A 1 91 ? 1.893 10.716 15.198 1.00 36.91 91 ALA A N 1
ATOM 748 C CA . ALA A 1 91 ? 0.474 10.617 15.530 1.00 36.91 91 ALA A CA 1
ATOM 749 C C . ALA A 1 91 ? 0.194 9.686 16.733 1.00 36.91 91 ALA A C 1
ATOM 751 O O . ALA A 1 91 ? -0.962 9.554 17.121 1.00 36.91 91 ALA A O 1
ATOM 752 N N . ARG A 1 92 ? 1.221 9.032 17.311 1.00 38.19 92 ARG A N 1
ATOM 753 C CA . ARG A 1 92 ? 1.118 8.156 18.496 1.00 38.19 92 ARG A CA 1
ATOM 754 C C . ARG A 1 92 ? 1.745 8.722 19.781 1.00 38.19 92 ARG A C 1
ATOM 756 O O . ARG A 1 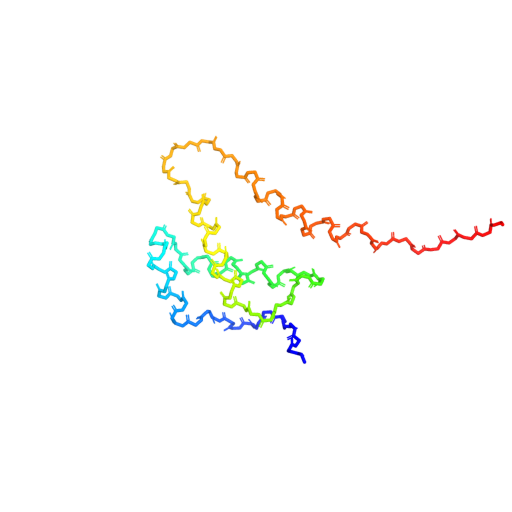92 ? 1.690 8.040 20.794 1.00 38.19 92 ARG A O 1
ATOM 763 N N . THR A 1 93 ? 2.310 9.930 19.790 1.00 33.34 93 THR A N 1
ATOM 764 C CA . THR A 1 93 ? 2.867 10.551 21.017 1.00 33.34 93 THR A CA 1
ATOM 765 C C . THR A 1 93 ? 1.990 11.646 21.632 1.00 33.34 93 THR A C 1
ATOM 767 O O . THR A 1 93 ? 2.425 12.297 22.572 1.00 33.34 93 THR A O 1
ATOM 770 N N . ALA A 1 94 ? 0.764 11.862 21.141 1.00 38.38 94 ALA A N 1
ATOM 771 C CA . ALA A 1 94 ? -0.089 12.956 21.620 1.00 38.38 94 ALA A CA 1
ATOM 772 C C . ALA A 1 94 ? -1.204 12.551 22.602 1.00 38.38 94 ALA A C 1
ATOM 774 O O . ALA A 1 94 ? -1.906 13.433 23.079 1.00 38.38 94 ALA A O 1
ATOM 775 N N . GLU A 1 95 ? -1.391 11.267 22.931 1.00 35.97 95 GLU A N 1
ATOM 776 C CA . GLU A 1 95 ? -2.488 10.848 23.822 1.00 35.97 95 GLU A CA 1
ATOM 777 C C . GLU A 1 95 ? -2.050 9.738 24.790 1.00 35.97 95 GLU A C 1
ATOM 779 O O . GLU A 1 95 ? -2.400 8.573 24.640 1.00 35.97 95 GLU A O 1
ATOM 784 N N . THR A 1 96 ? -1.259 10.113 25.798 1.00 31.53 96 THR A N 1
ATOM 785 C CA . THR A 1 96 ? -1.362 9.533 27.147 1.00 31.53 96 THR A CA 1
ATOM 786 C C . THR A 1 96 ? -0.797 10.520 28.172 1.00 31.53 96 THR A C 1
ATOM 788 O O . THR A 1 96 ? 0.406 10.601 28.383 1.00 31.53 96 THR A O 1
ATOM 791 N N . ASN A 1 97 ? -1.676 11.298 28.803 1.00 35.62 97 ASN A N 1
ATOM 792 C CA . ASN A 1 97 ? -1.446 11.795 30.158 1.00 35.62 97 ASN A CA 1
ATOM 793 C C . ASN A 1 97 ? -2.794 11.889 30.886 1.00 35.62 97 ASN A C 1
ATOM 795 O O . ASN A 1 97 ? -3.436 12.940 30.846 1.00 35.62 97 ASN A O 1
ATOM 799 N N . PRO A 1 98 ? -3.283 10.796 31.491 1.00 42.12 98 PRO A N 1
ATOM 800 C CA . PRO A 1 98 ? -4.322 10.895 32.490 1.00 42.12 98 PRO A CA 1
ATOM 801 C C . PRO A 1 98 ? -3.694 11.180 33.867 1.00 42.12 98 PRO A C 1
ATOM 803 O O . PRO A 1 98 ? -2.824 10.444 34.318 1.00 42.12 98 PRO A O 1
ATOM 806 N N . GLN A 1 99 ? -4.254 12.207 34.517 1.00 32.91 99 GLN A N 1
ATOM 807 C CA . GLN A 1 99 ? -4.323 12.475 35.964 1.00 32.91 99 GLN A CA 1
ATOM 808 C C . GLN A 1 99 ? -3.305 13.405 36.661 1.00 32.91 99 GLN A C 1
ATOM 810 O O . GLN A 1 99 ? -2.103 13.357 36.427 1.00 32.91 99 GLN A O 1
ATOM 815 N N . GLN A 1 100 ? -3.891 14.109 37.654 1.00 36.44 100 GLN A N 1
ATOM 816 C CA . GLN A 1 100 ? -3.353 14.820 38.838 1.00 36.44 100 GLN A CA 1
ATOM 817 C C . GLN A 1 100 ? -3.141 16.342 38.629 1.00 36.44 100 GLN A C 1
ATOM 819 O O . GLN A 1 100 ? -2.265 16.731 37.870 1.00 36.44 100 GLN A O 1
ATOM 824 N N . GLU A 1 101 ? -4.025 17.264 39.052 1.00 29.28 101 GLU A N 1
ATOM 825 C CA . GLU A 1 101 ? -4.590 17.651 40.377 1.00 29.28 101 GLU A CA 1
ATOM 826 C C . GLU A 1 101 ? -3.936 18.917 40.992 1.00 29.28 101 GLU A C 1
ATOM 828 O O . GLU A 1 101 ? -2.718 19.028 41.041 1.00 29.28 101 GLU A O 1
ATOM 833 N N . LEU A 1 102 ? -4.807 19.817 41.487 1.00 37.62 102 LEU A N 1
ATOM 834 C CA . LEU A 1 102 ? -4.656 20.847 42.539 1.00 37.62 102 LEU A CA 1
ATOM 835 C C . LEU A 1 102 ? -3.595 21.974 42.434 1.00 37.62 102 LEU A C 1
ATOM 837 O O . LEU A 1 102 ? -2.440 21.806 42.819 1.00 37.62 102 LEU A O 1
ATOM 841 N N . THR A 1 103 ? -4.068 23.195 42.144 1.00 39.41 103 THR A N 1
ATOM 842 C CA . THR A 1 103 ? -4.083 24.374 43.056 1.00 39.41 103 THR A CA 1
ATOM 843 C C . THR A 1 103 ? -4.831 25.527 42.399 1.00 39.41 103 THR A C 1
ATOM 845 O O . THR A 1 103 ? -4.563 25.793 41.207 1.00 39.41 103 THR A O 1
#

Secondary structure (DSSP, 8-state):
-PPPBPPPTT----HHHHHHHHHH-TTS-HHHHHHHHHHHHHH--STTS-BS-HHHHHHHHHHHHHHHS--SS-----HHHHHHHHHHHHTTSSS--------

Mean predicted aligned error: 12.49 Å

Solvent-accessible surface area (backbone atoms only — not comparable to full-atom values): 6688 Å² total; per-residue (Å²): 131,87,72,54,41,62,78,58,97,84,68,71,71,52,69,72,56,51,52,51,46,44,72,76,33,70,91,50,64,64,69,64,50,48,53,52,51,51,51,53,46,70,71,42,72,67,87,79,31,38,44,74,52,64,57,62,55,46,55,55,48,51,55,52,50,50,71,64,51,72,67,87,87,73,100,68,83,67,71,60,60,55,54,55,52,46,55,62,48,62,73,68,75,81,82,84,83,87,85,88,86,90,135